Protein AF-A0A9D7GF61-F1 (afdb_monomer_lite)

Foldseek 3Di:
DDDDPDDPDDDPLLADEAAEEAAAPQACPDAAQLVLLSHQYYNYYYHHDNNVNHPDHPSCVNHDDPPPPPPD

Sequence (72 aa):
MGQRCTDESQWVDQSASIGGNLAVYGNAALIDLTALSNLTSINGELYVSDNTFLPSLNGLNSIARQRYHRCT

pLDDT: mean 76.67, std 15.17, range [43.0, 92.81]

Secondary structure (DSSP, 8-state):
-PPP-----------EEESS-EEEES-TT----GGGTTEEEESS-EEEE--TT----TT-TTSS--------

Radius of gyration: 16.76 Å; chains: 1; bounding box: 35×25×50 Å

Structure (mmCIF, N/CA/C/O backbone):
data_AF-A0A9D7GF61-F1
#
_entry.id   AF-A0A9D7GF61-F1
#
loop_
_atom_site.group_PDB
_atom_site.id
_atom_site.type_symbol
_atom_site.label_atom_id
_atom_site.label_alt_id
_atom_site.label_comp_id
_atom_site.label_asym_id
_atom_site.label_entity_id
_atom_site.label_seq_id
_atom_site.pdbx_PDB_ins_code
_atom_site.Cartn_x
_atom_site.Cartn_y
_atom_site.Cartn_z
_atom_site.occupancy
_atom_site.B_iso_or_equiv
_atom_site.auth_seq_id
_atom_site.auth_comp_id
_atom_site.auth_asym_id
_atom_site.auth_atom_id
_atom_site.pdbx_PDB_model_num
ATOM 1 N N . MET A 1 1 ? -20.951 18.174 35.069 1.00 43.00 1 MET A N 1
ATOM 2 C CA . MET A 1 1 ? -21.152 16.802 34.558 1.00 43.00 1 MET A CA 1
ATOM 3 C C . MET A 1 1 ? -20.884 16.843 33.063 1.00 43.00 1 MET A C 1
ATOM 5 O O . MET A 1 1 ? -21.536 17.628 32.387 1.00 43.00 1 MET A O 1
ATOM 9 N N . GLY A 1 2 ? -19.835 16.145 32.620 1.00 46.50 2 GLY A N 1
ATOM 10 C CA . GLY A 1 2 ? -19.201 16.272 31.303 1.00 46.50 2 GLY A CA 1
ATOM 11 C C . GLY A 1 2 ? -20.101 15.928 30.118 1.00 46.50 2 GLY A C 1
ATOM 12 O O . GLY A 1 2 ? -21.121 15.256 30.255 1.00 46.50 2 GLY A O 1
ATOM 13 N N . GLN A 1 3 ? -19.724 16.485 28.974 1.00 49.03 3 GLN A N 1
ATOM 14 C CA . GLN A 1 3 ? -20.539 16.629 27.779 1.00 49.03 3 GLN A CA 1
ATOM 15 C C . GLN A 1 3 ? -20.844 15.283 27.117 1.00 49.03 3 GLN A C 1
ATOM 17 O O . GLN A 1 3 ? -19.957 14.476 26.863 1.00 49.03 3 GLN A O 1
ATOM 22 N N . ARG A 1 4 ? -22.126 15.057 26.821 1.00 52.44 4 ARG A N 1
ATOM 23 C CA . ARG A 1 4 ? -22.571 13.986 25.930 1.00 52.44 4 ARG A CA 1
ATOM 24 C C . ARG A 1 4 ? -22.360 14.497 24.512 1.00 52.44 4 ARG A C 1
ATOM 26 O O . ARG A 1 4 ? -22.913 15.540 24.181 1.00 52.44 4 ARG A O 1
ATOM 33 N N . CYS A 1 5 ? -21.568 13.776 23.723 1.00 58.91 5 CYS A N 1
ATOM 34 C CA . CYS A 1 5 ? -21.433 13.972 22.283 1.00 58.91 5 CYS A CA 1
ATOM 35 C C . CYS A 1 5 ? -22.843 13.893 21.658 1.00 58.91 5 CYS A C 1
ATOM 37 O O . CYS A 1 5 ? -23.366 12.804 21.428 1.00 58.91 5 CYS A O 1
ATOM 39 N N . THR A 1 6 ? -23.515 15.034 21.505 1.00 60.47 6 THR A N 1
ATOM 40 C CA . THR A 1 6 ? -24.761 15.166 20.751 1.00 60.47 6 THR A CA 1
ATOM 41 C C . THR A 1 6 ? -24.435 15.898 19.469 1.00 60.47 6 THR A C 1
ATOM 43 O O . THR A 1 6 ? -23.941 17.021 19.522 1.00 60.47 6 THR A O 1
ATOM 46 N N . ASP A 1 7 ? -24.793 15.243 18.373 1.00 59.47 7 ASP A N 1
ATOM 47 C CA . ASP A 1 7 ? -24.754 15.720 16.997 1.00 59.47 7 ASP A CA 1
ATOM 48 C C . ASP A 1 7 ? -23.391 15.686 16.310 1.00 59.47 7 ASP A C 1
ATOM 50 O O . ASP A 1 7 ? -22.647 16.654 16.337 1.00 59.47 7 ASP A O 1
ATOM 54 N N . GLU A 1 8 ? -23.124 14.576 15.619 1.00 56.09 8 GLU A N 1
ATOM 55 C CA . GLU A 1 8 ? -22.561 14.644 14.266 1.00 56.09 8 GLU A CA 1
ATOM 56 C C . GLU A 1 8 ? -23.381 13.706 13.378 1.00 56.09 8 GLU A C 1
ATOM 58 O O . GLU A 1 8 ? -22.972 12.627 12.948 1.00 56.09 8 GLU A O 1
ATOM 63 N N . SER A 1 9 ? -24.627 14.120 13.156 1.00 64.44 9 SER A N 1
ATOM 64 C CA . SER A 1 9 ? -25.362 13.709 11.971 1.00 64.44 9 SER A CA 1
ATOM 65 C C . SER A 1 9 ? -24.503 14.065 10.750 1.00 64.44 9 SER A C 1
ATOM 67 O O . SER A 1 9 ? -24.131 15.224 10.608 1.00 64.44 9 SER A O 1
ATOM 69 N N . GLN A 1 10 ? -24.267 13.108 9.844 1.00 60.31 10 GLN A N 1
ATOM 70 C CA . GLN A 1 10 ? -23.567 13.269 8.552 1.00 60.31 10 GLN A CA 1
ATOM 71 C C . GLN A 1 10 ? -22.035 13.076 8.557 1.00 60.31 10 GLN A C 1
ATOM 73 O O . GLN A 1 10 ? -21.288 13.953 8.130 1.00 60.31 10 GLN A O 1
ATOM 78 N N . TRP A 1 11 ? -21.558 11.869 8.857 1.00 51.69 11 TRP A N 1
ATOM 79 C CA . TRP A 1 11 ? -20.355 11.378 8.177 1.00 51.69 11 TRP A CA 1
ATOM 80 C C . TRP A 1 11 ? -20.769 10.315 7.171 1.00 51.69 11 TRP A C 1
ATOM 82 O O . TRP A 1 11 ? -20.915 9.139 7.500 1.00 51.69 11 TRP A O 1
ATOM 92 N N . VAL A 1 12 ? -20.972 10.724 5.919 1.00 50.72 12 VAL A N 1
ATOM 93 C CA . VAL A 1 12 ? -20.739 9.786 4.821 1.00 50.72 12 VAL A CA 1
ATOM 94 C C . VAL A 1 12 ? -19.227 9.696 4.722 1.00 50.72 12 VAL A C 1
ATOM 96 O O . VAL A 1 12 ? -18.598 10.470 4.003 1.00 50.72 12 VAL A O 1
ATOM 99 N N . ASP A 1 13 ? -18.634 8.818 5.526 1.00 58.50 13 ASP A N 1
ATOM 100 C CA . ASP A 1 13 ? -17.219 8.510 5.412 1.00 58.50 13 ASP A CA 1
ATOM 101 C C . ASP A 1 13 ? -17.066 7.852 4.030 1.00 58.50 13 ASP A C 1
ATOM 103 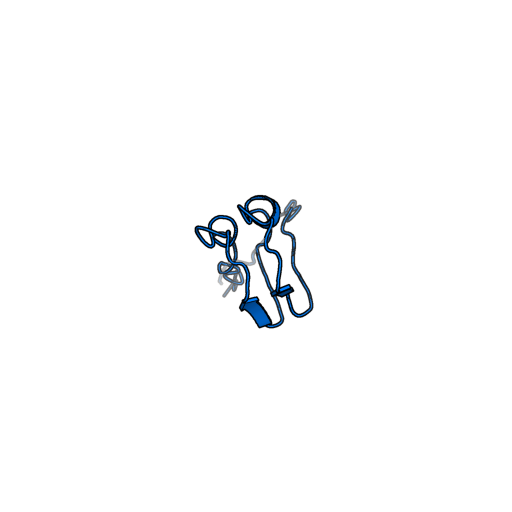O O . ASP A 1 13 ? -17.322 6.664 3.851 1.00 58.50 13 ASP A O 1
ATOM 107 N N . GLN A 1 14 ? -16.719 8.644 3.008 1.00 60.75 14 GLN A N 1
ATOM 108 C CA . GLN A 1 14 ? -16.306 8.202 1.661 1.00 60.75 14 GLN A CA 1
ATOM 109 C C . GLN A 1 14 ? -14.954 7.468 1.734 1.00 60.75 14 GLN A C 1
ATOM 111 O O . GLN A 1 14 ? -14.101 7.570 0.856 1.00 60.75 14 GLN A O 1
ATOM 116 N N . SER A 1 15 ? -14.720 6.783 2.845 1.00 65.81 15 SER A N 1
ATOM 117 C CA . SER A 1 15 ? -13.454 6.218 3.215 1.00 65.81 15 SER A CA 1
ATOM 118 C C . SER A 1 15 ? -13.502 4.754 2.824 1.00 65.81 15 SER A C 1
ATOM 120 O O . SER A 1 15 ? -14.307 3.950 3.303 1.00 65.81 15 SER A O 1
ATOM 122 N N . ALA A 1 16 ? -12.682 4.424 1.832 1.00 77.44 16 ALA A N 1
ATOM 123 C CA . ALA A 1 16 ? -12.526 3.045 1.441 1.00 77.44 16 ALA A CA 1
ATOM 124 C C . ALA A 1 16 ? -11.727 2.362 2.554 1.00 77.44 16 ALA A C 1
ATOM 126 O O . ALA A 1 16 ? -10.613 2.777 2.892 1.00 77.44 16 ALA A O 1
ATOM 127 N N . SER A 1 17 ? -12.315 1.326 3.142 1.00 79.56 17 SER A N 1
ATOM 128 C CA . SER A 1 17 ? -11.631 0.453 4.085 1.00 79.56 17 SER A CA 1
ATOM 129 C C . SER A 1 17 ? -11.549 -0.947 3.499 1.00 79.56 17 SER A C 1
ATOM 131 O O . SER A 1 17 ? -12.514 -1.470 2.938 1.00 79.56 17 SER A O 1
ATOM 133 N N . ILE A 1 18 ? -10.371 -1.555 3.605 1.00 84.31 18 ILE A N 1
ATOM 134 C CA . ILE A 1 18 ? -10.174 -2.954 3.241 1.00 84.31 18 ILE A CA 1
ATOM 135 C C . ILE A 1 18 ? -10.212 -3.764 4.531 1.00 84.31 18 ILE A C 1
ATOM 137 O O . ILE A 1 18 ? -9.348 -3.633 5.397 1.00 84.31 18 ILE A O 1
ATOM 141 N N . GLY A 1 19 ? -11.226 -4.621 4.653 1.00 85.12 19 GLY A N 1
ATOM 142 C CA . GLY A 1 19 ? -11.400 -5.507 5.808 1.00 85.12 19 GLY A CA 1
ATOM 143 C C . GLY A 1 19 ? -10.386 -6.655 5.894 1.00 85.12 19 GLY A C 1
ATOM 144 O O . GLY A 1 19 ? -10.413 -7.398 6.868 1.00 85.12 19 GLY A O 1
ATOM 145 N N . GLY A 1 20 ? -9.511 -6.809 4.897 1.00 86.38 20 GLY A N 1
ATOM 146 C CA . GLY A 1 20 ? -8.494 -7.860 4.819 1.00 86.38 20 GLY A CA 1
ATOM 147 C C . GLY A 1 20 ? -7.118 -7.335 4.408 1.00 86.38 20 GLY A C 1
ATOM 148 O O . GLY A 1 20 ? -6.783 -6.178 4.658 1.00 86.38 20 GLY A O 1
ATOM 149 N N . ASN A 1 21 ? -6.325 -8.197 3.775 1.00 89.69 21 ASN A N 1
ATOM 150 C CA . ASN A 1 21 ? -4.989 -7.849 3.295 1.00 89.69 21 ASN A CA 1
ATOM 151 C C . ASN A 1 21 ? -5.068 -7.175 1.919 1.00 89.69 21 ASN A C 1
ATOM 153 O O . ASN A 1 21 ? -5.857 -7.587 1.066 1.00 89.69 21 ASN A O 1
ATOM 157 N N . LEU A 1 22 ? -4.218 -6.178 1.683 1.00 88.31 22 LEU A N 1
ATOM 158 C CA . LEU A 1 22 ? -4.006 -5.580 0.367 1.00 88.31 22 LEU A CA 1
ATOM 159 C C . LEU A 1 22 ? -2.654 -6.050 -0.170 1.00 88.31 22 LEU A C 1
ATOM 161 O O . LEU A 1 22 ? -1.625 -5.772 0.437 1.00 88.31 22 LEU A O 1
ATOM 165 N N . ALA A 1 23 ? -2.646 -6.744 -1.309 1.00 90.44 23 ALA A N 1
ATOM 166 C CA . ALA A 1 23 ? -1.424 -7.221 -1.949 1.00 90.44 23 ALA A CA 1
ATOM 167 C C . ALA A 1 23 ? -1.262 -6.610 -3.346 1.00 90.44 23 ALA A C 1
ATOM 169 O O . ALA A 1 23 ? -2.094 -6.813 -4.227 1.00 90.44 23 ALA A O 1
ATOM 170 N N . VAL A 1 24 ? -0.166 -5.883 -3.544 1.00 89.56 24 VAL A N 1
ATOM 171 C CA . VAL A 1 24 ? 0.278 -5.329 -4.823 1.00 89.56 24 VAL A CA 1
ATOM 172 C C . VAL A 1 24 ? 1.578 -6.036 -5.193 1.00 89.56 24 VAL A C 1
ATOM 174 O O . VAL A 1 24 ? 2.660 -5.661 -4.738 1.00 89.56 24 VAL A O 1
ATOM 177 N N . TYR A 1 25 ? 1.459 -7.092 -5.994 1.00 92.81 25 TYR A N 1
ATOM 178 C CA . TYR A 1 25 ? 2.564 -7.993 -6.309 1.00 92.81 25 TYR A CA 1
ATOM 179 C C . TYR A 1 25 ? 2.768 -8.160 -7.814 1.00 92.81 25 TYR A C 1
ATOM 181 O O . TYR A 1 25 ? 1.803 -8.422 -8.529 1.00 92.81 25 TYR A O 1
ATOM 189 N N . GLY A 1 26 ? 4.015 -8.062 -8.281 1.00 90.69 26 GLY A N 1
ATOM 190 C CA . GLY A 1 26 ? 4.393 -8.488 -9.632 1.00 90.69 26 GLY A CA 1
ATOM 191 C C . GLY A 1 26 ? 3.868 -7.609 -10.773 1.00 90.69 26 GLY A C 1
ATOM 192 O O . GLY A 1 26 ? 3.800 -8.071 -11.913 1.00 90.69 26 GLY A O 1
ATOM 193 N N . ASN A 1 27 ? 3.469 -6.359 -10.511 1.00 87.94 27 ASN A N 1
ATOM 194 C CA . ASN A 1 27 ? 2.916 -5.493 -11.551 1.00 87.94 27 ASN A CA 1
ATOM 195 C C . ASN A 1 27 ? 4.018 -4.658 -12.208 1.00 87.94 27 ASN A C 1
ATOM 197 O O . ASN A 1 27 ? 4.304 -3.530 -11.809 1.00 87.94 27 ASN A O 1
ATOM 201 N N . ALA A 1 28 ? 4.606 -5.204 -13.274 1.00 86.88 28 ALA A N 1
ATOM 202 C CA . ALA A 1 28 ? 5.637 -4.519 -14.054 1.00 86.88 28 ALA A CA 1
ATOM 203 C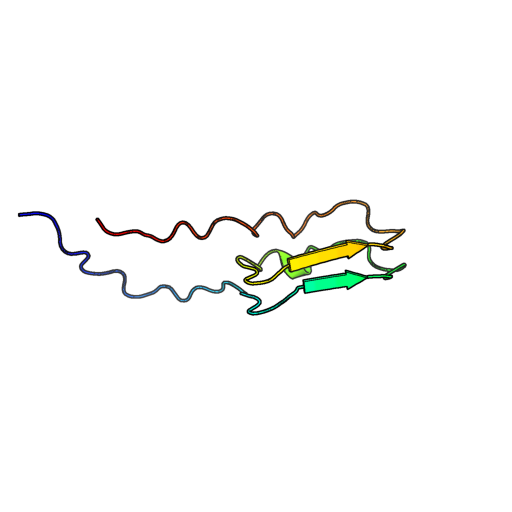 C . ALA A 1 28 ? 5.120 -3.270 -14.798 1.00 86.88 28 ALA A C 1
ATOM 205 O O . ALA A 1 28 ? 5.904 -2.406 -15.150 1.00 86.88 28 ALA A O 1
ATOM 206 N N . ALA A 1 29 ? 3.816 -3.139 -15.045 1.00 90.75 29 ALA A N 1
ATOM 207 C CA . ALA A 1 29 ? 3.254 -1.949 -15.696 1.00 90.75 29 ALA A CA 1
ATOM 208 C C . ALA A 1 29 ? 2.736 -0.890 -14.704 1.00 90.75 29 ALA A C 1
ATOM 210 O O . ALA A 1 29 ? 2.227 0.144 -15.130 1.00 90.75 29 ALA A O 1
ATOM 211 N N . LEU A 1 30 ? 2.810 -1.146 -13.393 1.00 88.88 30 LEU A N 1
ATOM 212 C CA . LEU A 1 30 ? 2.247 -0.258 -12.381 1.00 88.88 30 LEU A CA 1
ATOM 213 C C . LEU A 1 30 ? 3.201 0.905 -12.096 1.00 88.88 30 LEU A C 1
ATOM 215 O O . LEU A 1 30 ? 4.291 0.703 -11.568 1.00 88.88 30 LEU A O 1
ATOM 219 N N . ILE A 1 31 ? 2.769 2.118 -12.444 1.00 90.25 31 ILE A N 1
ATOM 220 C CA . ILE A 1 31 ? 3.575 3.347 -12.345 1.00 90.25 31 ILE A CA 1
ATOM 221 C C . ILE A 1 31 ? 3.131 4.209 -11.154 1.00 90.25 31 ILE A C 1
ATOM 223 O O . ILE A 1 31 ? 3.906 5.019 -10.652 1.00 90.25 31 ILE A O 1
ATOM 227 N N . ASP A 1 32 ? 1.908 4.028 -10.653 1.00 90.25 32 ASP A N 1
ATOM 228 C CA . ASP A 1 32 ? 1.416 4.761 -9.491 1.00 90.25 32 ASP A CA 1
ATOM 229 C C . ASP A 1 32 ? 0.343 3.984 -8.711 1.00 90.25 32 ASP A C 1
ATOM 231 O O . ASP A 1 32 ? -0.244 3.023 -9.207 1.00 90.25 32 ASP A O 1
ATOM 235 N N . LEU A 1 33 ? 0.113 4.405 -7.462 1.00 89.56 33 LEU A N 1
ATOM 236 C CA . LEU A 1 33 ? -0.943 3.898 -6.580 1.00 89.56 33 LEU A CA 1
ATOM 237 C C . LEU A 1 33 ? -1.990 4.983 -6.285 1.00 89.56 33 LEU A C 1
ATOM 239 O O . LEU A 1 33 ? -2.688 4.915 -5.274 1.00 89.56 33 LEU A O 1
ATOM 243 N N . THR A 1 34 ? -2.115 6.003 -7.139 1.00 88.06 34 THR A N 1
ATOM 244 C CA . THR A 1 34 ? -2.975 7.172 -6.873 1.00 88.06 34 THR A CA 1
ATOM 245 C C . THR A 1 34 ? -4.449 6.801 -6.739 1.00 88.06 34 THR A C 1
ATOM 247 O O . THR A 1 34 ? -5.175 7.432 -5.969 1.00 88.06 34 THR A O 1
ATOM 250 N N . ALA A 1 35 ? -4.875 5.718 -7.393 1.00 85.19 35 ALA A N 1
ATOM 251 C CA . ALA A 1 35 ? -6.206 5.133 -7.246 1.00 85.19 35 ALA A CA 1
ATOM 252 C C . ALA A 1 35 ? -6.535 4.706 -5.799 1.00 85.19 35 ALA A C 1
ATOM 254 O O . ALA A 1 35 ? -7.705 4.627 -5.432 1.00 85.19 35 ALA A O 1
ATOM 255 N N . LEU A 1 36 ? -5.519 4.462 -4.965 1.00 86.06 36 LEU A N 1
ATOM 256 C CA . LEU A 1 36 ? -5.668 4.078 -3.559 1.00 86.06 36 LEU A CA 1
ATOM 257 C C . LEU A 1 36 ? -5.676 5.277 -2.599 1.00 86.06 36 LEU A C 1
ATOM 259 O O . LEU A 1 36 ? -5.786 5.083 -1.394 1.00 86.06 36 LEU A O 1
ATOM 263 N N . SER A 1 37 ? -5.628 6.513 -3.104 1.00 86.00 37 SER A N 1
ATOM 264 C CA . SER A 1 37 ? -5.598 7.735 -2.279 1.00 86.00 37 SER A CA 1
ATOM 265 C C . SER A 1 37 ? -6.825 7.931 -1.382 1.00 86.00 37 SER A C 1
ATOM 267 O O . SER A 1 37 ? -6.721 8.592 -0.347 1.00 86.00 37 SER A O 1
ATOM 269 N N . ASN A 1 38 ? -7.959 7.318 -1.732 1.00 84.50 38 ASN A N 1
ATOM 270 C CA . ASN A 1 38 ? -9.184 7.318 -0.925 1.00 84.50 38 ASN A CA 1
ATOM 271 C C . ASN A 1 38 ? -9.214 6.203 0.140 1.00 84.50 38 ASN A C 1
ATOM 273 O O . ASN A 1 38 ? -10.170 6.115 0.914 1.00 84.50 38 ASN A O 1
ATOM 277 N N . LEU A 1 39 ? -8.200 5.330 0.176 1.00 85.00 39 LEU A N 1
ATOM 278 C CA . LEU A 1 39 ? -8.101 4.252 1.150 1.00 85.00 39 LEU A CA 1
ATOM 279 C C . LEU A 1 39 ? -7.598 4.801 2.490 1.00 85.00 39 LEU A C 1
ATOM 281 O O . LEU A 1 39 ? -6.475 5.292 2.595 1.00 85.00 39 LEU A O 1
ATOM 285 N N . THR A 1 40 ? -8.429 4.708 3.525 1.00 84.94 40 THR A N 1
ATOM 286 C CA . THR A 1 40 ? -8.149 5.292 4.852 1.00 84.94 40 THR A CA 1
ATOM 287 C C . THR A 1 40 ? -7.761 4.251 5.896 1.00 84.94 40 THR A C 1
ATOM 289 O O . THR A 1 40 ? -7.121 4.578 6.902 1.00 84.9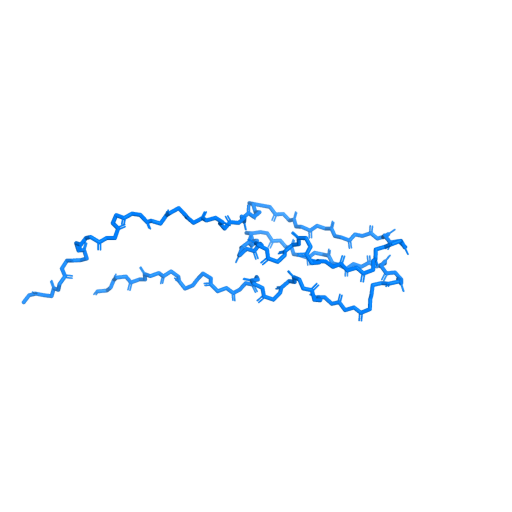4 40 THR A O 1
ATOM 292 N N . SER A 1 41 ? -8.128 2.986 5.673 1.00 83.00 41 SER A N 1
ATOM 293 C CA . SER A 1 41 ? -7.864 1.895 6.608 1.00 83.00 41 SER A CA 1
ATOM 294 C C . SER A 1 41 ? -7.679 0.552 5.901 1.00 83.00 41 SER A C 1
ATOM 296 O O . SER A 1 41 ? -8.412 0.208 4.973 1.00 83.00 41 SER A O 1
ATOM 298 N N . ILE A 1 42 ? -6.705 -0.218 6.386 1.00 86.56 42 ILE A N 1
ATOM 299 C CA . ILE A 1 42 ? -6.503 -1.630 6.064 1.00 86.56 42 ILE A CA 1
ATOM 300 C C . ILE A 1 42 ?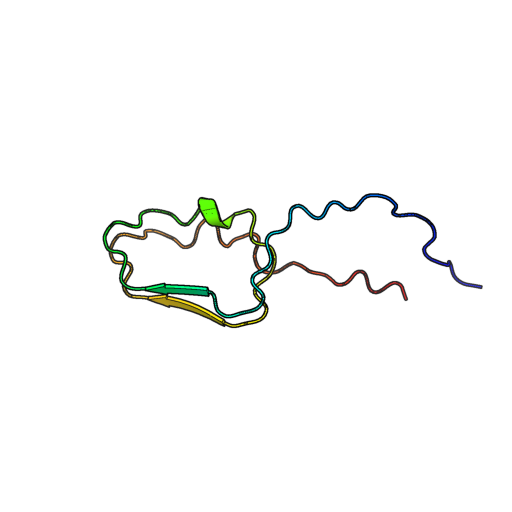 -6.511 -2.361 7.403 1.00 86.56 42 ILE A C 1
ATOM 302 O O . ILE A 1 42 ? -5.695 -2.057 8.272 1.00 86.56 42 ILE A O 1
ATOM 306 N N . ASN A 1 43 ? -7.460 -3.276 7.587 1.00 84.94 43 ASN A N 1
ATOM 307 C CA . ASN A 1 43 ? -7.581 -4.044 8.828 1.00 84.94 43 ASN A CA 1
ATOM 308 C C . ASN A 1 43 ? -6.635 -5.260 8.860 1.00 84.94 43 ASN A C 1
ATOM 310 O O . ASN A 1 43 ? -6.417 -5.851 9.913 1.00 84.94 43 ASN A O 1
ATOM 314 N N . GLY A 1 44 ? -6.095 -5.641 7.701 1.00 85.56 44 GLY A N 1
ATOM 315 C CA . GLY A 1 44 ? -5.054 -6.651 7.559 1.00 85.56 44 GLY A CA 1
ATOM 316 C C . GLY A 1 44 ? -3.691 -6.050 7.218 1.00 85.56 44 GLY A C 1
ATOM 317 O O . GLY A 1 44 ? -3.348 -4.937 7.612 1.00 85.56 44 GLY A O 1
ATOM 318 N N . GLU A 1 45 ? -2.908 -6.802 6.456 1.00 86.75 45 GLU A N 1
ATOM 319 C CA . GLU A 1 45 ? -1.547 -6.440 6.066 1.00 86.75 45 GLU A CA 1
ATOM 320 C C . GLU A 1 45 ? -1.492 -5.836 4.659 1.00 86.75 45 GLU A C 1
ATOM 322 O O . GLU A 1 45 ? -2.247 -6.217 3.761 1.00 86.75 45 GLU A O 1
ATOM 327 N N . LEU A 1 46 ? -0.563 -4.901 4.464 1.00 87.62 46 LEU A N 1
ATOM 328 C CA . LEU A 1 46 ? -0.225 -4.338 3.163 1.00 87.62 46 LEU A CA 1
ATOM 329 C C . LEU A 1 46 ? 1.063 -4.989 2.648 1.00 87.62 46 LEU A C 1
ATOM 331 O O . LEU A 1 46 ? 2.131 -4.807 3.231 1.00 87.62 46 LEU A O 1
ATOM 335 N N . TYR A 1 47 ? 0.967 -5.682 1.519 1.00 90.44 47 TYR A N 1
ATOM 336 C CA . TYR A 1 47 ? 2.092 -6.285 0.814 1.00 90.44 47 TYR A CA 1
ATOM 337 C C . TYR A 1 47 ? 2.346 -5.534 -0.488 1.00 90.44 47 TYR A C 1
ATOM 339 O O . TYR A 1 47 ? 1.474 -5.488 -1.352 1.00 90.44 47 TYR A O 1
ATOM 347 N N . VAL A 1 48 ? 3.539 -4.961 -0.651 1.00 89.12 48 VAL A N 1
ATOM 348 C CA . VAL A 1 48 ? 3.969 -4.336 -1.910 1.00 89.12 48 VAL A CA 1
ATOM 349 C C . VAL A 1 48 ? 5.346 -4.877 -2.275 1.00 89.12 48 VAL A C 1
ATOM 351 O O . VAL A 1 48 ? 6.335 -4.548 -1.624 1.00 89.12 48 VAL A O 1
ATOM 354 N N . SER A 1 49 ? 5.414 -5.721 -3.303 1.00 90.75 49 SER A N 1
ATOM 355 C CA . SER A 1 49 ? 6.663 -6.348 -3.756 1.00 90.75 49 SER A CA 1
ATOM 356 C C . SER A 1 49 ? 6.648 -6.640 -5.259 1.00 90.75 49 SER A C 1
ATOM 358 O O . SER A 1 49 ? 5.593 -6.694 -5.884 1.00 90.75 49 SER A O 1
ATOM 360 N N . ASP A 1 50 ? 7.831 -6.773 -5.862 1.00 90.44 50 ASP A N 1
ATOM 361 C CA . ASP A 1 50 ? 8.018 -7.059 -7.296 1.00 90.44 50 ASP A CA 1
ATOM 362 C C . ASP A 1 50 ? 7.281 -6.103 -8.265 1.00 90.44 50 ASP A C 1
ATOM 364 O O . ASP A 1 50 ? 6.850 -6.494 -9.347 1.00 90.44 50 ASP A O 1
ATOM 368 N N . ASN A 1 51 ? 7.165 -4.817 -7.914 1.00 89.75 51 ASN A N 1
ATOM 369 C CA . ASN A 1 51 ? 6.650 -3.773 -8.812 1.00 89.75 51 ASN A CA 1
ATOM 370 C C . ASN A 1 51 ? 7.820 -2.949 -9.366 1.00 89.75 51 ASN A C 1
ATOM 372 O O . ASN A 1 51 ? 8.155 -1.886 -8.850 1.00 89.75 51 ASN A O 1
ATOM 376 N N . THR A 1 52 ? 8.477 -3.479 -10.398 1.00 89.81 52 THR A N 1
ATOM 377 C CA . THR A 1 52 ? 9.757 -2.976 -10.933 1.00 89.81 52 THR A CA 1
ATOM 378 C C . THR A 1 52 ? 9.716 -1.547 -11.473 1.00 89.81 52 THR A C 1
ATOM 380 O O . THR A 1 52 ? 10.744 -0.875 -11.466 1.00 89.81 52 THR A O 1
ATOM 383 N N . PHE A 1 53 ? 8.552 -1.077 -11.922 1.00 91.12 53 PHE A N 1
ATOM 384 C CA . PHE A 1 53 ? 8.372 0.264 -12.486 1.00 91.12 53 PHE A CA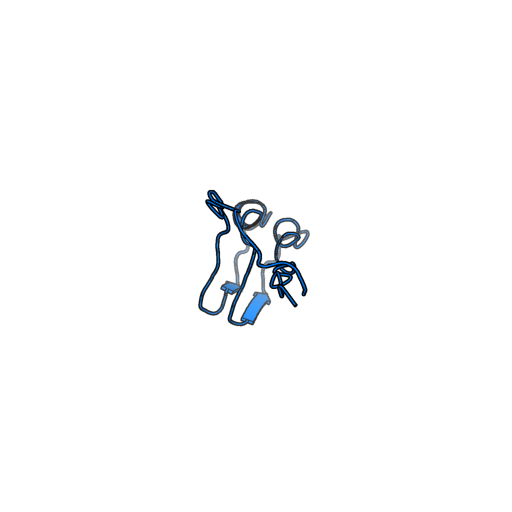 1
ATOM 385 C C . PHE A 1 53 ? 7.645 1.232 -11.549 1.00 91.12 53 PHE A C 1
ATOM 387 O O . PHE A 1 53 ? 7.415 2.376 -11.936 1.00 91.12 53 PHE A O 1
ATOM 394 N N . LEU A 1 54 ? 7.315 0.809 -10.322 1.00 89.75 54 LEU A N 1
ATOM 395 C CA . LEU A 1 54 ? 6.654 1.665 -9.344 1.00 89.75 54 LEU A CA 1
ATOM 396 C C . LEU A 1 54 ? 7.701 2.593 -8.698 1.00 89.75 54 LEU A C 1
ATOM 398 O O . LEU A 1 54 ? 8.524 2.129 -7.906 1.00 89.75 54 LEU A O 1
ATOM 402 N N . PRO A 1 55 ? 7.692 3.905 -8.992 1.00 87.38 55 PRO A N 1
ATOM 403 C CA . PRO A 1 55 ? 8.734 4.821 -8.542 1.00 87.38 55 PRO A CA 1
ATOM 404 C C . PRO A 1 55 ? 8.561 5.227 -7.074 1.00 87.38 55 PRO A C 1
ATOM 406 O O . PRO A 1 55 ? 9.504 5.695 -6.442 1.00 87.38 55 PRO A O 1
ATOM 409 N N . SER A 1 56 ? 7.346 5.110 -6.529 1.00 87.94 56 SER A N 1
ATOM 410 C CA . SER A 1 56 ? 7.028 5.498 -5.155 1.00 87.94 56 SER A CA 1
ATOM 411 C C . SER A 1 56 ? 5.712 4.881 -4.685 1.00 87.94 56 SER A C 1
ATOM 413 O O . SER A 1 56 ? 4.885 4.466 -5.492 1.00 87.94 56 SER A O 1
ATOM 415 N N . LEU A 1 57 ? 5.486 4.901 -3.372 1.00 86.50 57 LEU A N 1
ATOM 416 C CA . LEU A 1 57 ? 4.223 4.507 -2.738 1.00 86.50 57 LEU A CA 1
ATOM 417 C C . LEU A 1 57 ? 3.217 5.673 -2.626 1.00 86.50 57 LEU A C 1
ATOM 419 O O . LEU A 1 57 ? 2.325 5.657 -1.774 1.00 86.50 57 LEU A O 1
ATOM 423 N N . ASN A 1 58 ? 3.366 6.708 -3.460 1.00 85.75 58 ASN A N 1
ATOM 424 C CA . ASN A 1 58 ? 2.430 7.831 -3.503 1.00 85.75 58 ASN A CA 1
ATOM 425 C C . ASN A 1 58 ? 1.018 7.331 -3.846 1.00 85.75 58 ASN A C 1
ATOM 427 O O . ASN A 1 58 ? 0.835 6.591 -4.811 1.00 85.75 58 ASN A O 1
ATOM 431 N N . GLY A 1 59 ? 0.030 7.735 -3.044 1.00 82.69 59 GLY A N 1
ATOM 432 C CA . GLY A 1 59 ? -1.331 7.190 -3.066 1.00 82.69 59 GLY A CA 1
ATOM 433 C C . GLY A 1 59 ? -1.688 6.366 -1.826 1.00 82.69 59 GLY A C 1
ATOM 434 O O . GLY A 1 59 ? -2.862 6.198 -1.535 1.00 82.69 59 GLY A O 1
ATOM 435 N N . LEU A 1 60 ? -0.705 5.930 -1.029 1.00 85.38 60 LEU A N 1
ATOM 436 C CA . LEU A 1 60 ? -0.935 5.264 0.265 1.00 85.38 60 LEU A CA 1
ATOM 437 C C . LEU A 1 60 ? -0.854 6.222 1.469 1.00 85.38 60 LEU A C 1
ATOM 439 O O . LEU A 1 60 ? -0.925 5.800 2.618 1.00 85.38 60 LEU A O 1
ATOM 443 N N . ASN A 1 61 ? -0.718 7.524 1.217 1.00 84.19 61 ASN A N 1
ATOM 444 C CA . ASN A 1 61 ? -0.538 8.573 2.229 1.00 84.19 61 ASN A CA 1
ATOM 445 C C . ASN A 1 61 ? -1.741 8.762 3.169 1.00 84.19 61 ASN A C 1
ATOM 447 O O . ASN A 1 61 ? -1.589 9.345 4.240 1.00 84.19 61 ASN A O 1
ATOM 451 N N . SER A 1 62 ? -2.928 8.323 2.750 1.00 81.62 62 SER A N 1
ATOM 452 C CA . SER A 1 62 ? -4.166 8.411 3.534 1.00 81.62 62 SER A CA 1
ATOM 453 C C . SER A 1 62 ? -4.338 7.232 4.495 1.00 81.62 62 SER A C 1
ATOM 455 O O . SER A 1 62 ? -5.117 7.314 5.446 1.00 81.62 62 SER A O 1
ATOM 457 N N . ILE A 1 63 ? -3.592 6.145 4.275 1.00 77.81 63 ILE A N 1
ATOM 458 C CA . ILE A 1 63 ? -3.590 4.976 5.147 1.00 77.81 63 ILE A CA 1
ATOM 459 C C . ILE A 1 63 ? -2.824 5.365 6.407 1.00 77.81 63 ILE A C 1
ATOM 461 O O . ILE A 1 63 ? -1.698 5.844 6.332 1.00 77.81 63 ILE A O 1
ATOM 465 N N . ALA A 1 64 ? -3.448 5.136 7.560 1.00 67.88 64 ALA A N 1
ATOM 466 C CA . ALA A 1 64 ? -3.059 5.651 8.873 1.00 67.88 64 ALA A CA 1
ATOM 467 C C . ALA A 1 64 ? -3.551 7.076 9.150 1.00 67.88 64 ALA A C 1
ATOM 469 O O . ALA A 1 64 ? -2.774 8.029 9.152 1.00 67.88 64 ALA A O 1
ATOM 470 N N . ARG A 1 65 ? -4.840 7.191 9.508 1.00 52.56 65 ARG A N 1
ATOM 471 C CA . ARG A 1 65 ? -5.346 8.188 10.476 1.00 52.56 65 ARG A CA 1
ATOM 472 C C . ARG A 1 65 ? -6.804 7.965 10.889 1.00 52.56 65 ARG A C 1
ATOM 474 O O . ARG A 1 65 ? -7.553 8.917 11.039 1.00 52.56 65 ARG A O 1
ATOM 481 N N . GLN A 1 66 ? -7.201 6.734 11.204 1.00 56.38 66 GLN A N 1
ATOM 482 C CA . GLN A 1 66 ? -8.398 6.555 12.032 1.00 56.38 66 GLN A CA 1
ATOM 483 C C . GLN A 1 66 ? -7.990 6.791 13.493 1.00 56.38 66 GLN A C 1
ATOM 485 O O . GLN A 1 66 ? -7.715 5.864 14.258 1.00 56.38 66 GLN A O 1
ATOM 490 N N . ARG A 1 67 ? -7.880 8.067 13.890 1.00 57.3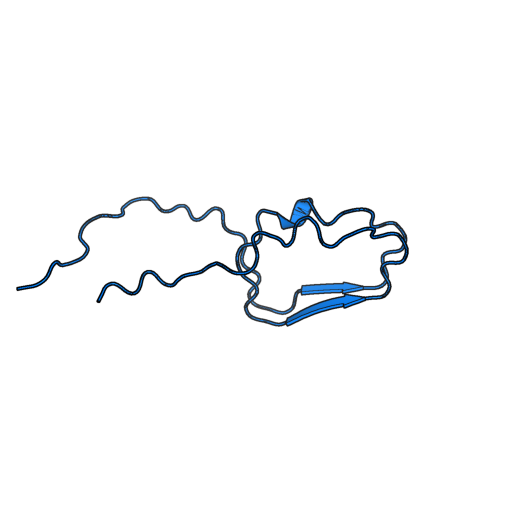4 67 ARG A N 1
ATOM 491 C CA . ARG A 1 67 ? -8.046 8.398 15.304 1.00 57.34 67 ARG A CA 1
ATOM 492 C C . ARG A 1 67 ? -9.500 8.084 15.585 1.00 57.34 67 ARG A C 1
ATOM 494 O O . ARG A 1 67 ? -10.362 8.875 15.230 1.00 57.34 67 ARG A O 1
ATOM 501 N N . TYR A 1 68 ? -9.757 6.926 16.194 1.00 55.56 68 TYR A N 1
ATOM 502 C CA . TYR A 1 68 ? -11.012 6.714 16.897 1.00 55.56 68 TYR A CA 1
ATOM 503 C C . TYR A 1 68 ? -11.287 8.004 17.664 1.00 55.56 68 TYR A C 1
ATOM 505 O O . TYR A 1 68 ? -10.482 8.387 18.521 1.00 55.56 68 TYR A O 1
ATOM 513 N N . HIS A 1 69 ? -12.363 8.706 17.313 1.00 57.38 69 HIS A N 1
ATOM 514 C CA . HIS A 1 69 ? -12.889 9.784 18.130 1.00 57.38 69 HIS A CA 1
ATOM 515 C C . HIS A 1 69 ? -13.348 9.123 19.433 1.00 57.38 69 HIS A C 1
ATOM 517 O O . HIS A 1 69 ? -14.506 8.754 19.603 1.00 57.38 69 HIS A O 1
ATOM 523 N N . ARG A 1 70 ? -12.397 8.865 20.341 1.00 53.00 70 ARG A N 1
ATOM 524 C CA . ARG A 1 70 ? -12.673 8.450 21.710 1.00 53.00 70 ARG A CA 1
ATOM 525 C C . ARG A 1 70 ? -13.260 9.679 22.387 1.00 53.00 70 ARG A C 1
ATOM 527 O O . ARG A 1 70 ? -12.533 10.459 22.994 1.00 53.00 70 ARG A O 1
ATOM 534 N N . CYS A 1 71 ? -14.571 9.860 22.234 1.00 54.22 71 CYS A N 1
ATOM 535 C CA . CYS A 1 71 ? -15.354 10.631 23.189 1.00 54.22 71 CYS A CA 1
ATOM 536 C C . CYS A 1 71 ? -15.004 10.054 24.574 1.00 54.22 71 CYS A C 1
ATOM 538 O O . CYS A 1 71 ? -15.224 8.865 24.815 1.00 54.22 71 CYS A O 1
ATOM 540 N N . THR A 1 72 ? -14.353 10.858 25.418 1.00 54.03 72 THR A N 1
ATOM 541 C CA . THR A 1 72 ? -14.059 10.531 26.824 1.00 54.03 72 THR A CA 1
ATOM 542 C C . THR A 1 72 ? -14.920 11.412 27.703 1.00 54.03 72 THR A C 1
ATOM 544 O O . THR A 1 72 ? -15.065 12.601 27.339 1.00 54.03 72 THR A O 1
#